Protein 6V1C (pdb70)

Sequence (50 aa):
VGLSANQCAVPADRVDCGYPHVTPECNNRGCCFDSRIPGVPWCFPLQEAE

Radius of gyration: 10.28 Å; Cα contacts (8 Å, |Δi|>4): 64; chains: 1; bounding box: 26×22×23 Å

InterPro domains:
  IPR000519 P-type trefoil domain [PF00088] (32-72)
  IPR000519 P-type trefoil domain [PS51448] (30-73)
  IPR000519 P-type trefoil domain [SM00018] (30-76)
  IPR000519 P-type trefoil domain [cd00111] (30-72)
  IPR017957 P-type trefoil, conserved site [PS00025] (39-59)
  IPR017994 P-type trefoil, chordata [PR00680] (36-48)
  IPR017994 P-type trefoil, chordata [PR00680] (48-60)
  IPR017994 P-type trefoil, chordata [PR00680] (60-72)
  IPR017994 P-type trefoil, chordata [PTHR13826] (1-79)
  IPR044913 P-type trefoil domain superfamily [G3DSA:4.10.110.10] (22-80)
  IPR044913 P-type trefoil domain superfamily [SSF57492] (27-74)

Structure (mmCIF, N/CA/C/O backbone):
data_6V1C
#
_entry.id   6V1C
#
_cell.length_a   37.588
_cell.length_b   37.588
_cell.length_c   87.480
_cell.angle_alpha   90.000
_cell.angle_beta   90.000
_cell.angle_gamma   90.000
#
_symmetry.space_group_name_H-M   'P 41 21 2'
#
loop_
_entity.id
_entity.type
_entity.pdbx_description
1 polymer 'Trefoil factor 3'
2 branched 2-acetamido-2-deoxy-alpha-D-glucopyranose-(1-4)-beta-D-galactopyranose
3 water water
#
loop_
_atom_site.group_PDB
_atom_site.id
_atom_site.type_symbol
_atom_site.label_atom_id
_atom_site.label_alt_id
_atom_site.label_comp_id
_atom_site.label_asym_id
_atom_site.label_entity_id
_atom_site.label_seq_id
_atom_site.pdbx_PDB_ins_code
_atom_site.Cartn_x
_atom_site.Cartn_y
_atom_site.Cartn_z
_atom_site.occupancy
_atom_site.B_iso_or_equiv
_atom_site.auth_seq_id
_atom_site.auth_comp_id
_atom_site.auth_asym_id
_atom_site.auth_atom_id
_atom_site.pdbx_PDB_model_num
ATOM 1 N N . VAL A 1 4 ? -10.579 10.902 -1.598 1.00 46.37 4 VAL A N 1
ATOM 2 C CA . VAL A 1 4 ? -9.320 10.248 -2.069 1.00 45.30 4 VAL A CA 1
ATOM 3 C C . VAL A 1 4 ? -9.558 9.830 -3.519 1.00 43.83 4 VAL A C 1
ATOM 4 O O . VAL A 1 4 ? -10.623 9.298 -3.777 1.00 44.80 4 VAL A O 1
ATOM 16 N N . GLY A 1 5 ? -8.631 10.087 -4.481 1.00 40.3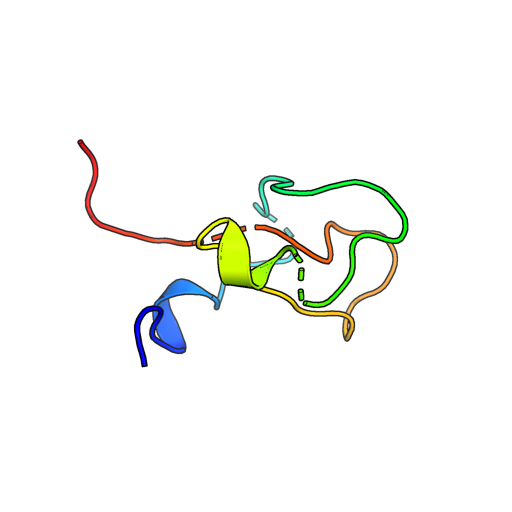4 5 GLY A N 1
ATOM 17 C CA . GLY A 1 5 ? -8.698 9.796 -5.888 1.00 32.99 5 GLY A CA 1
ATOM 18 C C . GLY A 1 5 ? -8.536 8.347 -6.282 1.00 26.67 5 GLY A C 1
ATOM 19 O O . GLY A 1 5 ? -9.413 7.765 -6.910 1.00 27.35 5 GLY A O 1
ATOM 23 N N . LEU A 1 6 ? -7.435 7.757 -5.864 1.00 24.78 6 LEU A N 1
ATOM 24 C CA . LEU A 1 6 ? -7.168 6.342 -6.160 1.00 23.46 6 LEU A CA 1
ATOM 25 C C . LEU A 1 6 ? -7.717 5.515 -5.000 1.00 24.78 6 LEU A C 1
ATOM 26 O O . LEU A 1 6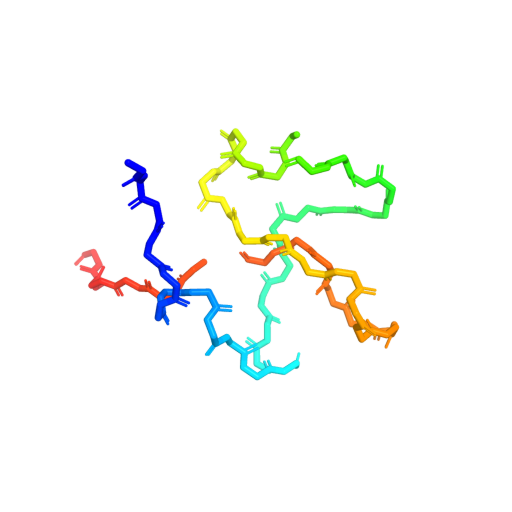 ? -7.504 5.898 -3.885 1.00 25.77 6 LEU A O 1
ATOM 42 N N . SER A 1 7 ? -8.398 4.422 -5.287 1.00 26.83 7 SER A N 1
ATOM 43 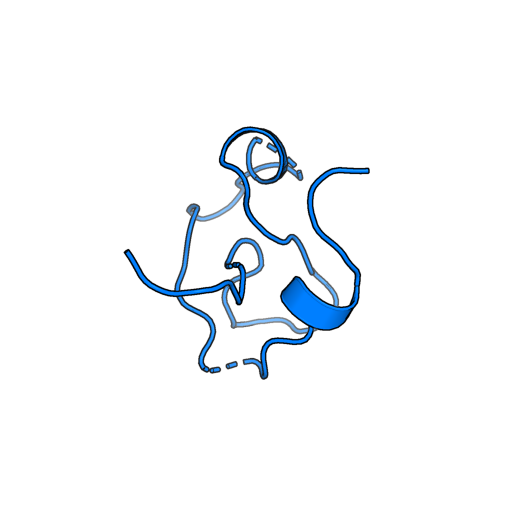C CA . SER A 1 7 ? -8.890 3.485 -4.287 1.00 26.73 7 SER A CA 1
ATOM 44 C C . SER A 1 7 ? -7.818 2.462 -3.972 1.00 25.71 7 SER A C 1
ATOM 45 O O . SER A 1 7 ? -6.883 2.260 -4.742 1.00 27.57 7 SER A O 1
ATOM 53 N N . ALA A 1 8 ? -7.976 1.794 -2.829 1.00 26.47 8 ALA A N 1
ATOM 54 C CA . ALA A 1 8 ? -7.016 0.764 -2.457 1.00 26.55 8 ALA A CA 1
ATOM 55 C C . ALA A 1 8 ? -6.947 -0.320 -3.524 1.00 27.57 8 ALA A C 1
ATOM 56 O O . ALA A 1 8 ? -5.863 -0.820 -3.851 1.00 28.51 8 ALA A O 1
ATOM 63 N N . ASN A 1 9 ? -8.096 -0.687 -4.090 1.00 27.22 9 ASN A N 1
ATOM 64 C CA . ASN A 1 9 ? -8.117 -1.758 -5.081 1.00 28.19 9 ASN A CA 1
ATOM 65 C C . ASN A 1 9 ? -7.401 -1.360 -6.360 1.00 27.12 9 ASN A C 1
ATOM 66 O O . ASN A 1 9 ? -6.824 -2.219 -7.033 1.00 28.88 9 ASN A O 1
ATOM 77 N N . GLN A 1 10 ? -7.410 -0.073 -6.701 1.00 23.35 10 GLN A N 1
ATOM 78 C CA . GLN A 1 10 ? -6.705 0.370 -7.893 1.00 22.82 10 GLN A CA 1
ATOM 79 C C . GLN A 1 10 ? -5.205 0.227 -7.751 1.00 22.98 10 GLN A C 1
ATOM 80 O O . GLN A 1 10 ? -4.492 0.179 -8.761 1.00 23.64 10 GLN A O 1
ATOM 94 N N . CYS A 1 11 ? -4.702 0.178 -6.524 1.00 23.20 11 CYS A N 1
ATOM 95 C CA . CYS A 1 11 ? -3.271 0.109 -6.290 1.00 23.47 11 CYS A CA 1
ATOM 96 C C . CYS A 1 11 ? -2.806 -1.261 -5.839 1.00 26.19 11 CYS A C 1
ATOM 97 O O . CYS A 1 11 ? -1.619 -1.432 -5.549 1.00 28.00 11 CYS A O 1
ATOM 104 N N . ALA A 1 12 ? -3.698 -2.247 -5.804 1.00 27.55 12 ALA A N 1
ATOM 105 C CA . ALA A 1 12 ? -3.333 -3.630 -5.513 1.00 30.30 12 ALA A CA 1
ATOM 106 C C . ALA A 1 12 ? -2.837 -4.312 -6.789 1.00 30.37 12 ALA A C 1
ATOM 107 O O . ALA A 1 12 ? -3.473 -5.208 -7.350 1.00 31.97 12 ALA A O 1
ATOM 114 N N . VAL A 1 13 ? -1.671 -3.873 -7.245 1.00 30.48 13 VAL A N 1
ATOM 115 C CA . VAL A 1 13 ? -1.064 -4.373 -8.476 1.00 29.35 13 VAL A CA 1
ATOM 116 C C . VAL A 1 13 ? 0.069 -5.316 -8.096 1.00 28.56 13 VAL A C 1
ATOM 117 O O . VAL A 1 13 ? 1.061 -4.860 -7.505 1.00 30.65 13 VAL A O 1
ATOM 130 N N . PRO A 1 14 ? -0.005 -6.600 -8.447 1.00 29.57 14 PRO A N 1
ATOM 131 C CA . PRO A 1 14 ? 1.106 -7.513 -8.157 1.00 29.85 14 PRO A CA 1
ATOM 132 C C . PRO A 1 14 ? 2.437 -6.957 -8.633 1.00 30.75 14 PRO A C 1
ATOM 133 O O . PRO A 1 14 ? 2.528 -6.310 -9.68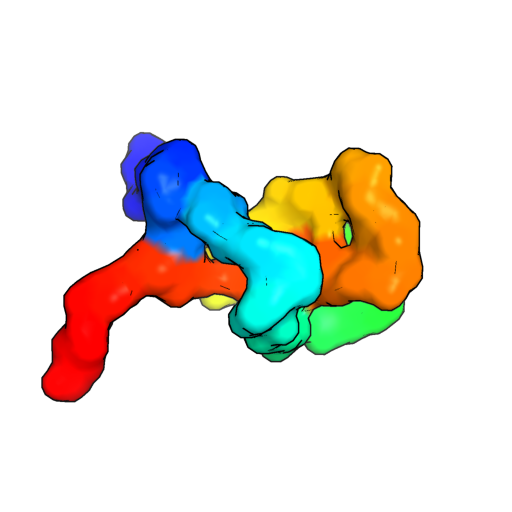0 1.00 30.95 14 PRO A O 1
ATOM 144 N N . ALA A 1 15 ? 3.481 -7.235 -7.865 1.00 30.64 15 ALA A N 1
ATOM 145 C CA . ALA A 1 15 ? 4.7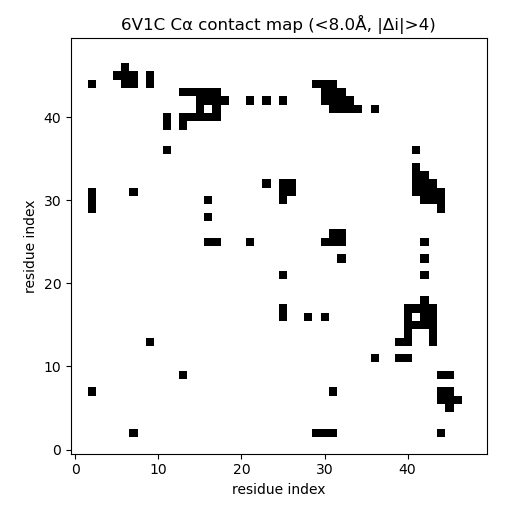75 -6.632 -8.130 1.00 31.87 15 ALA A CA 1
ATOM 146 C C . ALA A 1 15 ? 5.221 -6.882 -9.573 1.00 33.18 15 ALA A C 1
ATOM 147 O O . ALA A 1 15 ? 5.768 -5.990 -10.222 1.00 33.11 15 ALA A O 1
ATOM 181 N N . ASP A 1 17 ? 3.557 -7.255 -12.256 1.00 36.32 17 ASP A N 1
ATOM 182 C CA . ASP A 1 17 ? 2.757 -6.588 -13.284 1.00 35.85 17 ASP A CA 1
ATOM 183 C C . ASP A 1 17 ? 2.842 -5.069 -13.221 1.00 32.02 17 ASP A C 1
ATOM 184 O O . ASP A 1 17 ? 2.243 -4.376 -14.039 1.00 32.72 17 ASP A O 1
ATOM 193 N N . ARG A 1 18 ? 3.574 -4.546 -12.243 1.00 28.52 18 ARG A N 1
ATOM 194 C CA . ARG A 1 18 ? 3.619 -3.110 -12.062 1.00 26.34 18 ARG A CA 1
ATOM 195 C C . ARG A 1 18 ? 4.280 -2.443 -13.249 1.00 26.36 18 ARG A C 1
ATOM 196 O O . ARG A 1 18 ? 5.322 -2.881 -13.730 1.00 30.93 18 ARG A O 1
ATOM 217 N N . VAL A 1 19 ? 3.670 -1.363 -13.699 1.00 23.96 19 VAL A N 1
ATOM 218 C CA . VAL A 1 19 ? 4.230 -0.512 -14.736 1.00 25.36 19 VAL A CA 1
ATOM 219 C C . VAL A 1 19 ? 4.773 0.760 -14.082 1.00 23.45 19 VAL A C 1
ATOM 220 O O . VAL A 1 19 ? 4.024 1.525 -13.459 1.00 23.56 19 VAL A O 1
ATOM 233 N N . ASP A 1 20 ? 6.084 0.975 -14.207 1.00 23.12 20 ASP A N 1
ATOM 234 C CA . ASP A 1 20 ? 6.718 2.122 -13.577 1.00 22.89 20 ASP A CA 1
ATOM 235 C C . ASP A 1 20 ? 6.094 3.432 -14.063 1.00 24.08 20 ASP A C 1
ATOM 236 O O . ASP A 1 20 ? 5.931 3.671 -15.269 1.00 25.57 20 ASP A O 1
ATOM 245 N N . CYS A 1 21 ? 5.709 4.262 -13.098 1.00 22.55 21 CYS A N 1
ATOM 246 C CA . CYS A 1 21 ? 5.173 5.584 -13.319 1.00 21.72 21 CYS A CA 1
ATOM 247 C C . CYS A 1 21 ? 6.136 6.667 -12.870 1.00 20.90 21 CYS A C 1
ATOM 248 O O . CYS A 1 21 ? 5.870 7.857 -13.073 1.00 23.24 21 CYS A O 1
ATOM 255 N N . GLY A 1 22 ? 7.242 6.283 -12.263 1.00 21.91 22 GLY A N 1
ATOM 256 C CA . GLY A 1 22 ? 8.213 7.237 -11.795 1.00 21.20 22 GLY A CA 1
ATOM 257 C C . GLY A 1 22 ? 9.612 6.933 -12.287 1.00 21.76 22 GLY A C 1
ATOM 258 O O . GLY A 1 22 ? 9.843 6.684 -13.478 1.00 23.97 22 GLY A O 1
ATOM 262 N N . TYR A 1 23 ? 10.543 6.936 -11.342 1.00 21.94 23 TYR A N 1
ATOM 263 C CA . TYR A 1 23 ? 11.977 6.872 -11.581 1.00 20.27 23 TYR A CA 1
ATOM 264 C C . TYR A 1 23 ? 12.639 6.664 -10.230 1.00 21.00 23 TYR A C 1
ATOM 265 O O . TYR A 1 23 ? 12.018 6.928 -9.197 1.00 21.51 23 TYR A O 1
ATOM 283 N N . PRO A 1 24 ? 13.880 6.184 -10.207 1.00 20.62 24 PRO A N 1
ATOM 284 C CA . PRO A 1 24 ? 14.561 5.998 -8.919 1.00 20.69 24 PRO A CA 1
ATOM 285 C C . PRO A 1 24 ? 14.528 7.266 -8.073 1.00 20.20 24 PRO A C 1
ATOM 286 O O . PRO A 1 24 ? 14.802 8.371 -8.551 1.00 20.10 24 PRO A O 1
ATOM 297 N N . HIS A 1 25 ? 14.186 7.091 -6.797 1.00 19.86 25 HIS A N 1
ATOM 298 C CA . HIS A 1 25 ? 14.132 8.148 -5.789 1.00 19.87 25 HIS A CA 1
ATOM 299 C C . HIS A 1 25 ? 12.986 9.116 -5.998 1.00 19.42 2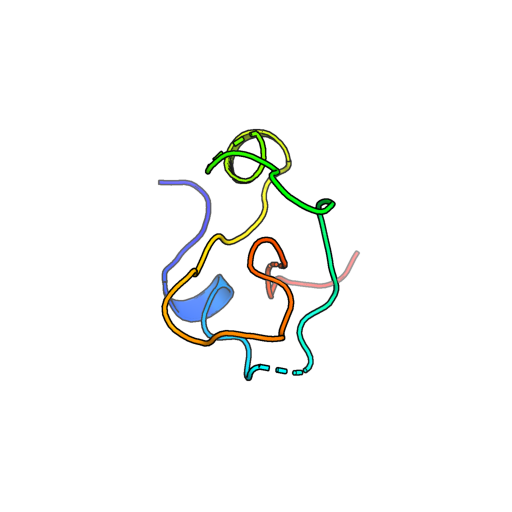5 HIS A C 1
ATOM 300 O O . HIS A 1 25 ? 12.972 10.198 -5.395 1.00 22.47 25 HIS A O 1
ATOM 314 N N . VAL A 1 26 ? 12.004 8.741 -6.814 1.00 19.11 26 VAL A N 1
ATOM 315 C CA . VAL A 1 26 ? 10.780 9.523 -6.893 1.00 18.87 26 VAL A CA 1
ATOM 316 C C . VAL A 1 26 ? 10.147 9.585 -5.505 1.00 19.20 26 VAL A C 1
ATOM 317 O O . VAL A 1 26 ? 10.124 8.595 -4.761 1.00 20.89 26 VAL A O 1
ATOM 330 N N . THR A 1 27 ? 9.615 10.742 -5.155 1.00 19.34 27 THR A N 1
ATOM 331 C CA . THR A 1 27 ? 8.973 10.860 -3.847 1.00 18.03 27 THR A CA 1
ATOM 332 C C . THR A 1 27 ? 7.526 10.414 -3.909 1.00 18.67 27 THR A C 1
ATOM 333 O O . THR A 1 27 ? 6.888 10.470 -4.957 1.00 18.28 27 THR A O 1
ATOM 344 N N . PRO A 1 28 ? 6.968 9.992 -2.774 1.00 19.47 28 PRO A N 1
ATOM 345 C CA . PRO A 1 28 ? 5.533 9.694 -2.714 1.00 20.15 28 PRO A CA 1
ATOM 346 C C . PRO A 1 28 ? 4.640 10.818 -3.232 1.00 19.89 28 PRO A C 1
ATOM 347 O O . PRO A 1 28 ? 3.658 10.540 -3.911 1.00 20.57 28 PRO A O 1
ATOM 385 N N . GLU A 1 30 ? 5.363 13.201 -5.401 1.00 20.26 30 GLU A N 1
AT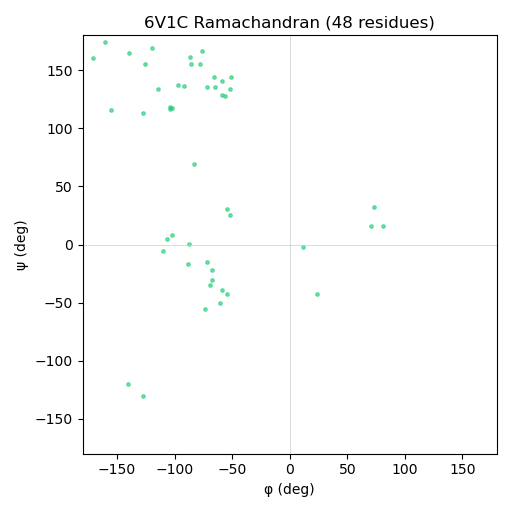OM 386 C CA . GLU A 1 30 ? 5.483 13.246 -6.862 1.00 19.82 30 GLU A CA 1
ATOM 387 C C . GLU A 1 30 ? 4.676 12.114 -7.506 1.00 19.73 30 GLU A C 1
ATOM 388 O O . GLU A 1 30 ? 4.001 12.324 -8.516 1.00 19.80 30 GLU A O 1
ATOM 400 N N . CYS A 1 31 ? 4.760 10.922 -6.907 1.00 18.68 31 CYS A N 1
ATOM 401 C CA . CYS A 1 31 ? 4.000 9.778 -7.387 1.00 17.65 31 CYS A CA 1
ATOM 402 C C . CYS A 1 31 ? 2.508 10.069 -7.323 1.00 19.68 31 CYS A C 1
ATOM 403 O O . CYS A 1 31 ? 1.779 9.879 -8.310 1.00 20.04 31 CYS A O 1
ATOM 410 N N . ASN A 1 32 ? 2.036 10.543 -6.163 1.00 20.13 32 ASN A N 1
ATOM 411 C CA . ASN A 1 32 ? 0.633 10.927 -6.011 1.00 21.56 32 ASN A CA 1
ATOM 412 C C . ASN A 1 32 ? 0.227 11.934 -7.077 1.00 20.21 32 ASN A C 1
ATOM 413 O O . ASN A 1 32 ? -0.875 11.862 -7.642 1.00 22.64 32 ASN A O 1
ATOM 424 N N . ASN A 1 33 ? 1.100 12.906 -7.344 1.00 22.53 33 ASN A N 1
ATOM 425 C CA . ASN A 1 33 ? 0.742 13.986 -8.249 1.00 25.08 33 ASN A CA 1
ATOM 426 C C . ASN A 1 33 ? 0.681 13.544 -9.699 1.00 23.26 33 ASN A C 1
ATOM 427 O O . ASN A 1 33 ? 0.108 14.271 -10.519 1.00 24.29 33 ASN A O 1
ATOM 438 N N . ARG A 1 34 ? 1.240 12.379 -10.026 1.00 23.67 34 ARG A N 1
ATOM 439 C CA . ARG A 1 34 ? 1.102 11.750 -11.333 1.00 22.20 34 ARG A CA 1
ATOM 440 C C . ARG A 1 34 ? -0.123 10.859 -11.448 1.00 20.84 34 ARG A C 1
ATOM 441 O O . ARG A 1 34 ? -0.320 10.229 -12.498 1.00 22.18 34 ARG A O 1
ATOM 462 N N . GLY A 1 35 ? -0.919 10.763 -10.392 1.00 19.79 35 GLY A N 1
ATOM 463 C CA . GLY A 1 35 ? -2.049 9.869 -10.398 1.00 20.08 35 GLY A CA 1
ATOM 464 C C . GLY A 1 35 ? -1.625 8.435 -10.275 1.00 18.41 35 GLY A C 1
ATOM 465 O O . GLY A 1 35 ? -2.277 7.552 -10.837 1.00 20.23 35 GLY A O 1
ATOM 469 N N . CYS A 1 36 ? -0.541 8.178 -9.554 1.00 18.43 36 CYS A N 1
ATOM 470 C CA . CYS A 1 36 ? 0.029 6.847 -9.483 1.00 18.85 36 CYS A CA 1
ATOM 471 C C . CYS A 1 36 ? 0.035 6.332 -8.048 1.00 20.02 36 CYS A C 1
ATOM 472 O O . CYS A 1 36 ? -0.232 7.064 -7.097 1.00 20.17 36 CYS A O 1
ATOM 479 N N . CYS A 1 37 ? 0.334 5.034 -7.925 1.00 19.51 37 CYS A N 1
ATOM 480 C CA . CYS A 1 37 ? 0.362 4.292 -6.668 1.00 20.14 37 CYS A CA 1
ATOM 481 C C . CYS A 1 37 ? 1.784 4.203 -6.140 1.00 18.56 37 CYS A C 1
ATOM 482 O O . CYS A 1 37 ? 2.710 3.901 -6.898 1.00 19.71 37 CYS A O 1
ATOM 489 N N . PHE A 1 38 ? 1.945 4.394 -4.832 1.00 19.81 38 PHE A N 1
ATOM 490 C CA . PHE A 1 38 ? 3.243 4.268 -4.193 1.00 18.96 38 PHE A CA 1
ATOM 491 C C . PHE A 1 38 ? 3.227 3.095 -3.226 1.00 19.73 38 PHE A C 1
ATOM 492 O O . PHE A 1 38 ? 2.277 2.918 -2.457 1.00 21.57 38 PHE A O 1
ATOM 509 N N . ASP A 1 39 ? 4.270 2.282 -3.289 1.00 20.24 39 ASP A N 1
ATOM 510 C CA . ASP A 1 39 ? 4.441 1.166 -2.360 1.00 20.00 39 ASP A CA 1
ATOM 511 C C . ASP A 1 39 ? 5.922 0.847 -2.275 1.00 19.45 39 ASP A C 1
ATOM 512 O O . ASP A 1 39 ? 6.532 0.469 -3.281 1.00 21.41 39 ASP A O 1
ATOM 521 N N . SER A 1 40 ? 6.506 1.029 -1.097 1.00 19.57 40 SER A N 1
ATOM 522 C CA . SER A 1 40 ? 7.906 0.711 -0.862 1.00 19.43 40 SER A CA 1
ATOM 523 C C . SER A 1 40 ? 8.106 -0.596 -0.106 1.00 19.71 40 SER A C 1
ATOM 524 O O . SER A 1 40 ? 9.234 -0.899 0.292 1.00 21.65 40 SER A O 1
ATOM 532 N N . ARG A 1 41 ? 7.044 -1.365 0.111 1.00 20.39 41 ARG A N 1
ATOM 533 C CA . ARG A 1 41 ? 7.148 -2.557 0.945 1.00 21.15 41 ARG A CA 1
ATOM 534 C C . ARG A 1 41 ? 7.980 -3.634 0.278 1.00 21.85 41 ARG A C 1
ATOM 535 O O . ARG A 1 41 ? 8.681 -4.395 0.959 1.00 23.22 41 ARG A O 1
ATOM 556 N N . ILE A 1 42 ? 7.888 -3.742 -1.041 1.00 24.64 42 ILE A N 1
ATOM 557 C CA . ILE A 1 42 ? 8.582 -4.784 -1.797 1.00 25.56 42 ILE A CA 1
ATOM 558 C C . ILE A 1 42 ? 9.807 -4.159 -2.453 1.00 25.12 42 ILE A C 1
ATOM 559 O O . ILE A 1 42 ? 9.656 -3.263 -3.297 1.00 25.13 42 ILE A O 1
ATOM 575 N N . PRO A 1 43 ? 11.012 -4.591 -2.126 1.00 25.17 43 PRO A N 1
ATOM 576 C CA . PRO A 1 43 ? 12.182 -4.029 -2.798 1.00 26.12 43 PRO A CA 1
ATOM 577 C C . PRO A 1 43 ? 12.358 -4.618 -4.189 1.00 27.20 43 PRO A C 1
ATOM 578 O O . PRO A 1 43 ? 11.875 -5.707 -4.501 1.00 28.58 43 P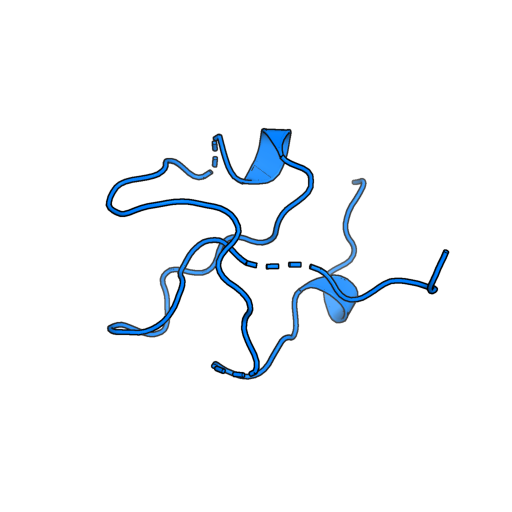RO A O 1
ATOM 589 N N . GLY A 1 44 ? 13.031 -3.847 -5.044 1.00 27.63 44 GLY A N 1
ATOM 590 C CA . GLY A 1 44 ? 13.478 -4.362 -6.324 1.00 26.94 44 GLY A CA 1
ATOM 591 C C . GLY A 1 44 ? 12.436 -4.397 -7.404 1.00 28.61 44 GLY A C 1
ATOM 592 O O . GLY A 1 44 ? 12.629 -5.085 -8.414 1.00 30.40 44 GLY A O 1
ATOM 596 N N . VAL A 1 45 ? 11.341 -3.671 -7.214 1.00 26.43 45 VAL A N 1
ATOM 597 C CA . VAL A 1 45 ? 10.237 -3.549 -8.167 1.00 25.95 45 VAL A CA 1
ATOM 598 C C . VAL A 1 45 ? 9.801 -2.089 -8.143 1.00 22.95 45 VAL A C 1
ATOM 599 O O . VAL A 1 45 ? 10.161 -1.359 -7.203 1.00 24.34 45 VAL A O 1
ATOM 612 N N . PRO A 1 46 ? 9.021 -1.629 -9.123 1.00 23.31 46 PRO A N 1
ATOM 613 C CA . PRO A 1 46 ? 8.597 -0.225 -9.132 1.00 22.31 46 PRO A CA 1
ATOM 614 C C . PRO A 1 46 ? 7.880 0.125 -7.840 1.00 22.49 46 PRO A C 1
ATOM 615 O O . PRO A 1 46 ? 6.934 -0.550 -7.423 1.00 22.78 46 PRO A O 1
ATOM 626 N N . TRP A 1 47 ? 8.343 1.189 -7.209 1.00 19.57 47 TRP A N 1
ATOM 627 C CA . TRP A 1 47 ? 7.676 1.713 -6.036 1.00 18.46 47 TRP A CA 1
ATOM 628 C C . TRP A 1 47 ? 6.596 2.716 -6.391 1.00 18.39 47 TRP A C 1
ATOM 629 O O . TRP A 1 47 ? 5.758 3.025 -5.546 1.00 19.75 47 TRP A O 1
ATOM 650 N N . CYS A 1 48 ? 6.611 3.241 -7.612 1.00 19.19 48 CYS A N 1
ATOM 651 C CA . CYS A 1 48 ? 5.607 4.180 -8.085 1.00 18.72 48 CYS A CA 1
ATOM 652 C C . CYS A 1 48 ? 5.081 3.618 -9.393 1.00 18.82 48 CYS A C 1
ATOM 653 O O . CYS A 1 48 ? 5.836 3.531 -10.368 1.00 20.92 48 CYS A O 1
ATOM 660 N N . PHE A 1 49 ? 3.809 3.215 -9.415 1.00 19.12 49 PHE A N 1
ATOM 661 C CA . PHE A 1 49 ? 3.318 2.439 -10.541 1.00 19.65 49 PHE A CA 1
ATOM 662 C C . PHE A 1 49 ? 1.907 2.845 -10.952 1.00 20.63 49 PHE A C 1
ATOM 663 O O . PHE A 1 49 ? 1.166 3.431 -10.166 1.00 20.47 49 PHE A O 1
ATOM 707 N N . PRO A 1 51 ? -1.979 2.872 -11.790 1.00 21.76 51 PRO A N 1
ATOM 708 C CA . PRO A 1 51 ? -3.152 2.235 -11.182 1.00 22.52 51 PRO A CA 1
ATOM 709 C C . PRO A 1 51 ? -3.955 1.424 -12.162 1.00 23.75 51 PRO A C 1
ATOM 710 O O . PRO A 1 51 ? -3.924 1.694 -13.353 1.00 25.04 51 PRO A O 1
ATOM 721 N N . LEU A 1 52 ? -4.687 0.450 -11.641 1.00 23.92 52 LEU A N 1
ATOM 722 C CA . LEU A 1 52 ? -5.774 -0.147 -12.398 1.00 24.19 52 LEU A CA 1
ATOM 723 C C . LEU A 1 52 ? -6.940 0.829 -12.490 1.00 25.72 52 LEU A C 1
ATOM 724 O O . LEU A 1 52 ? -7.312 1.473 -11.504 1.00 27.03 52 LEU A O 1
ATOM 740 N N . GLN A 1 53 ? -7.508 0.943 -13.688 1.00 25.91 53 GLN A N 1
ATOM 741 C CA . GLN A 1 53 ? -8.718 1.733 -13.898 1.00 25.92 53 GLN A CA 1
ATOM 742 C C . GLN A 1 53 ? -9.382 1.290 -15.192 1.00 29.32 53 GLN A C 1
ATOM 743 O O . GLN A 1 53 ? -8.830 0.491 -15.956 1.00 30.92 53 GLN A O 1
ATOM 757 N N . GLU A 1 54 ? -10.568 1.841 -15.451 1.00 32.24 54 GLU A N 1
ATOM 758 C CA . GLU A 1 54 ? -11.250 1.541 -16.710 1.00 35.30 54 GLU A CA 1
ATOM 759 C C . GLU A 1 54 ? -10.450 2.105 -17.886 1.00 35.43 54 GLU A C 1
ATOM 760 O O . GLU A 1 54 ? -9.832 3.165 -17.780 1.00 34.17 54 GLU A O 1
ATOM 772 N N . ALA A 1 55 ? -10.454 1.386 -19.010 1.00 38.74 55 ALA A N 1
ATOM 773 C CA . ALA A 1 55 ? -9.615 1.750 -20.147 1.00 41.20 55 ALA A CA 1
ATOM 774 C C . ALA A 1 55 ? -10.201 2.954 -20.897 1.00 42.23 55 ALA A C 1
ATOM 775 O O . ALA A 1 55 ? -11.354 3.343 -20.691 1.00 41.18 55 ALA A O 1
ATOM 782 N N . GLU A 1 56 ? -9.383 3.549 -21.779 1.00 44.64 56 GLU A N 1
ATOM 783 C CA . GLU A 1 56 ? -9.732 4.812 -22.463 1.00 46.79 56 GLU A CA 1
ATOM 784 C C . GLU A 1 56 ? -10.311 4.660 -23.872 1.00 47.98 56 GLU A C 1
ATOM 785 O O . GLU A 1 56 ? -11.187 3.833 -24.114 1.00 48.52 56 GLU A O 1
#

Organism: Homo sapiens (NCBI:txid9606)

B-factor: mean 30.55, std 10.45, range [17.65, 78.37]

Foldseek 3Di:
DQADPQFQPDPLVFDAPDDPPDPVVLVVSVWAADPPDPPGHRRGTDDDDD

Nearest PDB structures (foldseek):
  6v1c-assembly1_A  TM=1.008E+00  e=7.489E-09  Homo sapiens
  6v1d-assembly3_C  TM=9.086E-01  e=3.982E-04  Homo sapiens
  2psp-assembly1_A  TM=9.383E-01  e=1.092E-03  unclassified
  1pcp-assembly1_A  TM=7.559E-01  e=7.111E-03  Sus scrofa
  1pos-assembly1_A  TM=7.538E-01  e=9.486E-03  Sus scrofa

Solvent-accessible surface area: 4202 Å² total

GO terms:
  GO:0005737 cytoplasm (C, EXP)
  GO:0005576 extracellular region (C, TAS)
  GO:0042802 identical protein binding (F, IPI)
  GO:0005515 protein binding (F, IPI)
  GO:0005576 extracellular region (C, IDA)

Secondary structure (DSSP, 8-state):
--S-TGGG---------S-TT----TGGGT--B--SSTTS-SB-------